Protein AF-A0A2V9IBG5-F1 (afdb_monomer_lite)

Structure (mmCIF, N/CA/C/O backbone):
data_AF-A0A2V9IBG5-F1
#
_entry.id   AF-A0A2V9IBG5-F1
#
loop_
_atom_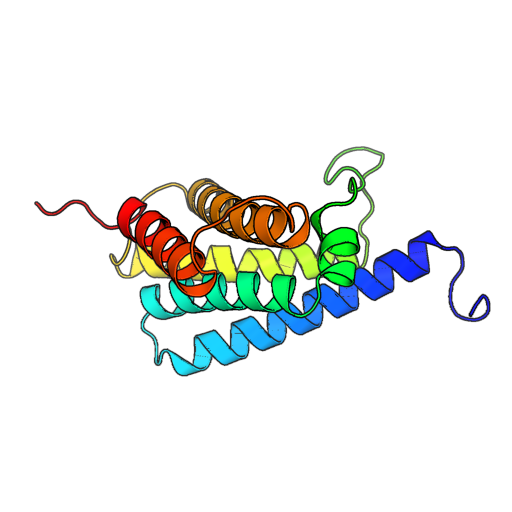site.group_PDB
_atom_site.id
_atom_site.type_symbol
_atom_site.label_atom_id
_atom_site.label_alt_id
_atom_site.label_comp_id
_atom_site.label_asym_id
_atom_site.label_entity_id
_atom_site.label_seq_id
_atom_site.pdbx_PDB_ins_code
_atom_site.Cartn_x
_atom_site.Cartn_y
_atom_site.Cartn_z
_atom_site.occupancy
_atom_site.B_iso_or_equiv
_atom_site.auth_seq_id
_atom_site.auth_comp_id
_atom_site.auth_asym_id
_atom_site.auth_atom_id
_atom_site.pdbx_PDB_model_num
ATOM 1 N N . ILE A 1 1 ? 26.205 4.826 -20.035 1.00 54.50 1 ILE A N 1
ATOM 2 C CA . ILE A 1 1 ? 25.355 3.986 -19.150 1.00 54.50 1 ILE A CA 1
ATOM 3 C C . ILE A 1 1 ? 26.225 3.057 -18.296 1.00 54.50 1 ILE A C 1
ATOM 5 O O . ILE A 1 1 ? 26.184 3.208 -17.087 1.00 54.50 1 ILE A O 1
ATOM 9 N N . TYR A 1 2 ? 27.115 2.234 -18.872 1.00 44.94 2 TYR A N 1
ATOM 10 C CA . TYR A 1 2 ? 28.101 1.434 -18.106 1.00 44.94 2 TYR A CA 1
ATOM 11 C C . TYR A 1 2 ? 29.143 2.239 -17.301 1.00 44.94 2 TYR A C 1
ATOM 13 O O . TYR A 1 2 ? 29.858 1.685 -16.480 1.00 44.94 2 TYR A O 1
ATOM 21 N N . THR A 1 3 ? 29.239 3.552 -17.517 1.00 55.44 3 THR A N 1
ATOM 22 C CA . THR A 1 3 ? 30.120 4.448 -16.749 1.00 55.44 3 THR A CA 1
ATOM 23 C C . THR A 1 3 ? 29.586 4.767 -15.346 1.00 55.44 3 THR A C 1
ATOM 25 O O . THR A 1 3 ? 30.35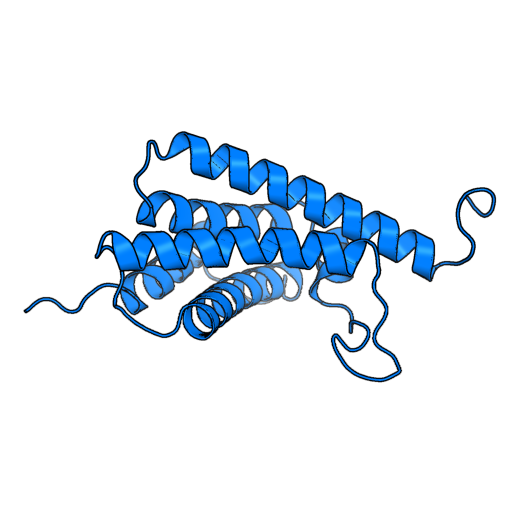6 5.209 -14.503 1.00 55.44 3 THR A O 1
ATOM 28 N N . TYR A 1 4 ? 28.285 4.555 -15.104 1.00 58.50 4 TYR A N 1
ATOM 29 C CA . TYR A 1 4 ? 27.606 4.841 -13.829 1.00 58.50 4 TYR A CA 1
ATOM 30 C C . TYR A 1 4 ? 27.091 3.584 -13.120 1.00 58.50 4 TYR A C 1
ATOM 32 O O . TYR A 1 4 ? 26.723 3.665 -11.954 1.00 58.50 4 TYR A O 1
ATOM 40 N N . PHE A 1 5 ? 27.064 2.442 -13.812 1.00 58.03 5 PHE A N 1
ATOM 41 C CA . PHE A 1 5 ? 26.508 1.196 -13.299 1.00 58.03 5 PHE A CA 1
ATOM 42 C C . PHE A 1 5 ? 27.421 0.024 -13.642 1.00 58.03 5 PHE A C 1
ATOM 44 O O . PHE A 1 5 ? 27.817 -0.152 -14.797 1.00 58.03 5 PHE A O 1
ATOM 51 N N . LYS A 1 6 ? 27.726 -0.779 -12.626 1.00 63.28 6 LYS A N 1
ATOM 52 C CA . LYS A 1 6 ? 28.572 -1.968 -12.676 1.00 63.28 6 LYS A CA 1
ATOM 53 C C . LYS A 1 6 ? 27.965 -3.069 -13.543 1.00 63.28 6 LYS A C 1
ATOM 55 O O . LYS A 1 6 ? 28.694 -3.751 -14.259 1.00 63.28 6 LYS A O 1
ATOM 60 N N . ASP A 1 7 ? 26.646 -3.240 -13.487 1.00 75.81 7 ASP A N 1
ATOM 61 C CA . ASP A 1 7 ? 25.902 -4.251 -14.234 1.00 75.81 7 ASP A CA 1
ATOM 62 C C . ASP A 1 7 ? 24.412 -3.877 -14.383 1.00 75.81 7 ASP A C 1
ATOM 64 O O . ASP A 1 7 ? 23.949 -2.819 -13.949 1.00 75.81 7 ASP A O 1
ATOM 68 N N . LYS A 1 8 ? 23.653 -4.750 -15.055 1.00 78.25 8 LYS A N 1
ATOM 69 C CA . LYS A 1 8 ? 22.207 -4.594 -15.263 1.00 78.25 8 LYS A CA 1
ATOM 70 C C . LYS A 1 8 ? 21.425 -4.624 -13.945 1.00 78.25 8 LYS A C 1
ATOM 72 O O . LYS A 1 8 ? 20.388 -3.971 -13.859 1.00 78.25 8 LYS A O 1
ATOM 77 N N . ASP A 1 9 ? 21.907 -5.351 -12.941 1.00 76.50 9 ASP A N 1
ATOM 78 C CA . ASP A 1 9 ? 21.227 -5.463 -11.652 1.00 76.50 9 ASP A CA 1
ATOM 79 C C . ASP A 1 9 ? 21.304 -4.137 -10.891 1.00 76.50 9 ASP A C 1
ATOM 81 O O . ASP A 1 9 ? 20.323 -3.731 -10.273 1.00 76.50 9 ASP A O 1
ATOM 85 N N . GLU A 1 10 ? 22.415 -3.405 -11.006 1.00 78.50 10 GLU A N 1
ATOM 86 C CA . GLU A 1 10 ? 22.548 -2.076 -10.405 1.00 78.50 10 GLU A CA 1
ATOM 87 C C . GLU A 1 10 ? 21.629 -1.028 -11.055 1.00 78.50 10 GLU A C 1
ATOM 89 O O . GLU A 1 10 ? 21.065 -0.181 -10.356 1.00 78.50 10 GLU A O 1
ATOM 94 N N . ILE A 1 11 ? 21.423 -1.113 -12.376 1.00 81.69 11 ILE A N 1
ATOM 95 C CA . ILE A 1 11 ? 20.444 -0.274 -13.090 1.00 81.69 11 ILE A CA 1
ATOM 96 C C . ILE A 1 11 ? 19.031 -0.561 -12.569 1.00 81.69 11 ILE A C 1
ATOM 98 O O . ILE A 1 11 ? 18.274 0.367 -12.283 1.00 81.69 11 ILE A O 1
ATOM 102 N N . LEU A 1 12 ? 18.675 -1.841 -12.421 1.00 81.50 12 LEU A N 1
ATOM 103 C CA . LEU A 1 12 ? 17.362 -2.244 -11.915 1.00 81.50 12 LEU A CA 1
ATOM 104 C C . LEU A 1 12 ? 17.162 -1.839 -10.450 1.00 81.50 12 LEU A C 1
ATOM 106 O O . LEU A 1 12 ? 16.067 -1.404 -10.099 1.00 81.50 12 LEU A O 1
ATOM 110 N N . ASP A 1 13 ? 18.194 -1.941 -9.608 1.00 81.44 13 ASP A N 1
ATOM 111 C CA . ASP A 1 13 ? 18.138 -1.508 -8.206 1.00 81.44 13 ASP A CA 1
ATOM 112 C C . ASP A 1 13 ? 17.875 -0.000 -8.097 1.00 81.44 13 ASP A C 1
ATOM 114 O O . ASP A 1 13 ? 16.989 0.419 -7.356 1.00 81.44 13 ASP A O 1
ATOM 118 N N . CYS A 1 14 ? 18.581 0.808 -8.896 1.00 84.38 14 CYS A N 1
ATOM 119 C CA . CYS A 1 14 ? 18.386 2.259 -8.952 1.00 84.38 14 CYS A CA 1
ATOM 120 C C . CYS A 1 14 ? 16.985 2.640 -9.462 1.00 84.38 14 CYS A C 1
ATOM 122 O O . CYS A 1 14 ? 16.313 3.476 -8.863 1.00 84.38 14 CYS A O 1
ATOM 124 N N . LEU A 1 15 ? 16.497 1.973 -10.513 1.00 85.62 15 LEU A N 1
ATOM 125 C CA . LEU A 1 15 ? 15.145 2.198 -11.033 1.00 85.62 15 LEU A CA 1
ATOM 126 C C . LEU A 1 15 ? 14.062 1.852 -9.996 1.00 85.62 15 LEU A C 1
ATOM 128 O O . LEU A 1 15 ? 13.068 2.568 -9.848 1.00 85.62 15 LEU A O 1
ATOM 132 N N . CYS A 1 16 ? 14.240 0.746 -9.269 1.00 85.88 16 CYS A N 1
ATOM 133 C CA . CYS A 1 16 ? 13.311 0.350 -8.214 1.00 85.88 16 CYS A CA 1
ATOM 134 C C . CYS A 1 16 ? 13.349 1.326 -7.030 1.00 85.88 16 CYS A C 1
ATOM 136 O O . CYS A 1 16 ? 12.301 1.648 -6.476 1.00 85.88 16 CYS A O 1
ATOM 138 N N . GLU A 1 17 ? 14.536 1.801 -6.647 1.00 86.50 17 GLU A N 1
ATOM 139 C CA . GLU A 1 17 ? 14.714 2.828 -5.617 1.00 86.50 17 GLU A CA 1
ATOM 140 C C . GLU A 1 17 ? 13.962 4.115 -5.977 1.00 86.50 17 GLU A C 1
ATOM 142 O O . GLU A 1 17 ? 13.158 4.593 -5.178 1.00 86.50 17 GLU A O 1
ATOM 147 N N . GLU A 1 18 ? 14.151 4.638 -7.191 1.00 86.88 18 GLU A N 1
ATOM 148 C CA . GLU A 1 18 ? 13.436 5.825 -7.675 1.00 86.88 18 GLU A CA 1
ATOM 149 C C . GLU A 1 18 ? 11.915 5.619 -7.636 1.00 86.88 18 GLU A C 1
ATOM 151 O O . GLU A 1 18 ? 11.164 6.481 -7.172 1.00 86.88 18 GLU A O 1
ATOM 156 N N . THR A 1 19 ? 11.461 4.435 -8.054 1.00 88.38 19 THR A N 1
ATOM 157 C CA . THR A 1 19 ? 10.045 4.051 -8.028 1.00 88.38 19 THR A CA 1
ATOM 158 C C . THR A 1 19 ? 9.482 4.081 -6.602 1.00 88.38 19 THR A C 1
ATOM 160 O O . THR A 1 19 ? 8.412 4.648 -6.373 1.00 88.38 19 THR A O 1
ATOM 163 N N . PHE A 1 20 ? 10.202 3.526 -5.623 1.00 87.56 20 PHE A N 1
ATOM 164 C CA . PHE A 1 20 ? 9.790 3.569 -4.219 1.00 87.56 20 PHE A CA 1
ATOM 165 C C . PHE A 1 20 ? 9.808 4.983 -3.639 1.00 87.56 20 PHE A C 1
ATOM 167 O O . PHE A 1 20 ? 8.868 5.358 -2.942 1.00 87.56 20 PHE A O 1
ATOM 174 N N . LEU A 1 21 ? 10.830 5.788 -3.935 1.00 89.19 21 LEU A N 1
ATOM 175 C CA . LEU A 1 21 ? 10.907 7.170 -3.455 1.00 89.19 21 LEU A CA 1
ATOM 176 C C . LEU A 1 21 ? 9.731 8.007 -3.962 1.00 89.19 21 LEU A C 1
ATOM 178 O O . LEU A 1 21 ? 9.112 8.729 -3.179 1.00 89.19 21 LEU A O 1
ATOM 182 N N . LYS A 1 22 ? 9.374 7.868 -5.242 1.00 90.38 22 LYS A N 1
ATOM 183 C CA . LYS A 1 22 ? 8.219 8.565 -5.812 1.00 90.38 22 LYS A CA 1
ATOM 184 C C . LYS A 1 22 ? 6.914 8.135 -5.137 1.00 90.38 22 LYS A C 1
ATOM 186 O O . LYS A 1 22 ? 6.154 8.982 -4.674 1.00 90.38 22 LYS A O 1
ATOM 191 N N . LEU A 1 23 ? 6.706 6.826 -4.981 1.00 90.69 23 LEU A N 1
ATOM 192 C CA . LEU A 1 23 ? 5.544 6.286 -4.275 1.00 90.69 23 LEU A CA 1
ATOM 193 C C . LEU A 1 23 ? 5.458 6.786 -2.820 1.00 90.69 23 LEU A C 1
ATOM 195 O O . LEU A 1 23 ? 4.369 7.108 -2.342 1.00 90.69 23 LEU A O 1
ATOM 199 N N . HIS A 1 24 ? 6.584 6.850 -2.108 1.00 88.12 24 HIS A N 1
ATOM 200 C CA . HIS A 1 24 ? 6.644 7.364 -0.739 1.00 88.12 24 HIS A CA 1
ATOM 201 C C . HIS A 1 24 ? 6.184 8.825 -0.669 1.00 88.12 24 HIS A C 1
ATOM 203 O O . HIS A 1 24 ? 5.309 9.157 0.133 1.00 88.12 24 HIS A O 1
ATOM 209 N N . VAL A 1 25 ? 6.715 9.682 -1.546 1.00 90.31 25 VAL A N 1
ATOM 210 C CA . VAL A 1 25 ? 6.344 11.104 -1.620 1.00 90.31 25 VAL A CA 1
ATOM 211 C C . VAL A 1 25 ? 4.852 11.273 -1.913 1.00 90.31 25 VAL A C 1
ATOM 213 O O . VAL A 1 25 ? 4.174 12.023 -1.206 1.00 90.31 25 VAL A O 1
ATOM 216 N N . ASP A 1 26 ? 4.315 10.531 -2.882 1.00 89.00 26 ASP A N 1
ATOM 217 C CA . ASP A 1 26 ? 2.898 10.616 -3.253 1.00 89.00 26 ASP A CA 1
ATOM 218 C C . ASP A 1 26 ? 1.982 10.176 -2.100 1.00 89.00 26 ASP A C 1
ATOM 220 O O . ASP A 1 26 ? 0.959 10.810 -1.814 1.00 89.00 26 ASP A O 1
ATOM 224 N N . LYS A 1 27 ? 2.360 9.110 -1.381 1.00 88.56 27 LYS A N 1
ATOM 225 C CA . LYS A 1 27 ? 1.629 8.643 -0.195 1.00 88.56 27 LYS A CA 1
ATOM 226 C C . LYS A 1 27 ? 1.674 9.655 0.948 1.00 88.56 27 LYS A C 1
ATOM 228 O O . LYS A 1 27 ? 0.644 9.877 1.586 1.00 88.56 27 LYS A O 1
ATOM 233 N N . LEU A 1 28 ? 2.826 10.273 1.210 1.00 84.50 28 LEU A N 1
ATOM 234 C CA . LEU A 1 28 ? 2.959 11.308 2.240 1.00 84.50 28 LEU A CA 1
ATOM 235 C C . LEU A 1 28 ? 2.100 12.533 1.916 1.00 84.50 28 LEU A C 1
ATOM 237 O O . LEU A 1 28 ? 1.343 12.998 2.771 1.00 84.50 28 LEU A O 1
ATOM 241 N N . ALA A 1 29 ? 2.158 13.022 0.675 1.00 86.38 29 ALA A N 1
ATOM 242 C CA . ALA A 1 29 ? 1.344 14.147 0.221 1.00 86.38 29 ALA A CA 1
ATOM 243 C C . ALA A 1 29 ? -0.158 13.861 0.390 1.00 86.38 29 ALA A C 1
ATOM 245 O O . ALA A 1 29 ? -0.904 14.691 0.915 1.00 86.38 29 ALA A O 1
ATOM 246 N N . ALA A 1 30 ? -0.591 12.656 0.016 1.00 84.69 30 ALA A N 1
ATOM 247 C CA . ALA A 1 30 ? -1.960 12.196 0.202 1.00 84.69 30 ALA A CA 1
ATOM 248 C C . ALA A 1 30 ? -2.370 12.113 1.684 1.00 84.69 30 ALA A C 1
ATOM 250 O O . ALA A 1 30 ? -3.461 12.555 2.049 1.00 84.69 30 ALA A O 1
ATOM 251 N N . ALA A 1 31 ? -1.503 11.588 2.553 1.00 85.19 31 ALA A N 1
ATOM 252 C CA . ALA A 1 31 ? -1.773 11.479 3.985 1.00 85.19 31 ALA A CA 1
ATOM 253 C C . ALA A 1 31 ? -1.915 12.857 4.657 1.00 85.19 31 ALA A C 1
ATOM 255 O O . ALA A 1 31 ? -2.826 13.054 5.465 1.00 85.19 31 ALA A O 1
ATOM 256 N N . HIS A 1 32 ? -1.079 13.835 4.288 1.00 82.62 32 HIS A N 1
ATOM 257 C CA . HIS A 1 32 ? -1.151 15.202 4.820 1.00 82.62 32 HIS A CA 1
ATOM 258 C C . HIS A 1 32 ? -2.497 15.890 4.546 1.00 82.62 32 HIS A C 1
ATOM 260 O O . HIS A 1 32 ? -2.976 16.665 5.376 1.00 82.62 32 HIS A O 1
ATOM 266 N N . GLN A 1 33 ? -3.153 15.577 3.426 1.00 84.44 33 GLN A N 1
ATOM 267 C CA . GLN A 1 33 ? -4.453 16.159 3.073 1.00 84.44 33 GLN A CA 1
ATOM 268 C C . GLN A 1 33 ? -5.601 15.672 3.972 1.00 84.44 33 GLN A C 1
ATOM 270 O O . GLN A 1 33 ? -6.635 16.334 4.053 1.00 84.44 33 GLN A O 1
ATOM 275 N N . MET A 1 34 ? -5.441 14.542 4.669 1.00 87.44 34 MET A N 1
ATOM 276 C CA . MET A 1 34 ? -6.518 13.905 5.441 1.00 87.44 34 MET A CA 1
ATOM 277 C C . MET A 1 34 ? -6.705 14.487 6.853 1.00 87.44 34 MET A C 1
ATOM 279 O O . MET A 1 34 ? -7.480 13.949 7.640 1.00 87.44 34 MET A O 1
ATOM 283 N N . LYS A 1 35 ? -6.016 15.593 7.186 1.00 79.75 35 LYS A N 1
ATOM 284 C CA . LYS A 1 35 ? -6.195 16.398 8.418 1.00 79.75 35 LYS A CA 1
ATOM 285 C C . LYS A 1 35 ? -6.236 15.590 9.727 1.00 79.75 35 LYS A C 1
ATOM 287 O O . LYS A 1 35 ? -6.874 15.996 10.692 1.00 79.75 35 LYS A O 1
ATOM 292 N N . GLY A 1 36 ? -5.548 14.453 9.768 1.00 78.81 36 GLY A N 1
ATOM 293 C CA . GLY A 1 36 ? -5.467 13.615 10.958 1.00 78.81 36 GLY A CA 1
ATOM 294 C C . GLY A 1 36 ? -6.540 12.531 11.090 1.00 78.81 36 GLY A C 1
ATOM 295 O O . GLY A 1 36 ? -6.489 11.824 12.086 1.00 78.81 36 GLY A O 1
ATOM 296 N N . ASP A 1 37 ? -7.440 12.310 10.128 1.00 91.12 37 ASP A N 1
ATOM 297 C CA . ASP A 1 37 ? -8.239 11.074 10.119 1.00 91.12 37 ASP A CA 1
ATOM 298 C C . ASP A 1 37 ? -7.361 9.901 9.650 1.00 91.12 37 ASP A C 1
ATOM 300 O O . ASP A 1 37 ? -7.050 9.776 8.461 1.00 91.12 37 ASP A O 1
ATOM 304 N N . ALA A 1 38 ? -6.935 9.048 10.589 1.00 92.69 38 ALA A N 1
ATOM 305 C CA . ALA A 1 38 ? -6.032 7.940 10.296 1.00 92.69 38 ALA A CA 1
ATOM 306 C C . ALA A 1 38 ? -6.633 6.926 9.308 1.00 92.69 38 ALA A C 1
ATOM 308 O O . ALA A 1 38 ? -5.915 6.409 8.451 1.00 92.69 38 ALA A O 1
ATOM 309 N N . LEU A 1 39 ? -7.947 6.676 9.368 1.00 94.69 39 LEU A N 1
ATOM 310 C CA . LEU A 1 39 ? -8.602 5.708 8.488 1.00 94.69 39 LEU A CA 1
ATOM 311 C C . LEU A 1 39 ? -8.721 6.244 7.061 1.00 94.69 39 LEU A C 1
ATOM 313 O O . LEU A 1 39 ? -8.505 5.499 6.103 1.00 94.69 39 LEU A O 1
ATOM 317 N N . GLN A 1 40 ? -9.036 7.532 6.908 1.00 94.88 40 GLN A N 1
ATOM 318 C CA . GLN A 1 40 ? -9.025 8.173 5.591 1.00 94.88 40 GLN A CA 1
ATOM 319 C C . GLN A 1 40 ? -7.605 8.251 5.027 1.00 94.88 40 GLN A C 1
ATOM 321 O O . GLN A 1 40 ? -7.419 7.971 3.846 1.00 94.88 40 GLN A O 1
ATOM 326 N N . ALA A 1 41 ? -6.596 8.538 5.858 1.00 95.00 41 ALA A N 1
ATOM 327 C CA . ALA A 1 41 ? -5.190 8.504 5.452 1.00 95.00 41 ALA A CA 1
ATOM 328 C C . ALA A 1 41 ? -4.753 7.109 4.984 1.00 95.00 41 ALA A C 1
ATOM 330 O O . ALA A 1 41 ? -4.146 6.990 3.921 1.00 95.00 41 ALA A O 1
ATOM 331 N N . LEU A 1 42 ? -5.123 6.049 5.710 1.00 95.75 42 LEU A N 1
ATOM 332 C CA . LEU A 1 42 ? -4.858 4.667 5.306 1.00 95.75 42 LEU A CA 1
ATOM 333 C C . LEU A 1 42 ? -5.545 4.330 3.977 1.00 95.75 42 LEU A C 1
ATOM 335 O O . LEU A 1 42 ? -4.894 3.848 3.050 1.00 95.75 42 LEU A O 1
ATOM 339 N N . LYS A 1 43 ? -6.844 4.634 3.850 1.00 96.12 43 LYS A N 1
ATOM 340 C CA . LYS A 1 43 ? -7.600 4.411 2.610 1.00 96.12 43 LYS A CA 1
ATOM 341 C C . LYS A 1 43 ? -6.982 5.168 1.433 1.00 96.12 43 LYS A C 1
ATOM 343 O O . LYS A 1 43 ? -6.843 4.596 0.354 1.00 96.12 43 LYS A O 1
ATOM 348 N N . LYS A 1 44 ? -6.594 6.428 1.636 1.00 95.75 44 LYS A N 1
ATOM 349 C CA . LYS A 1 44 ? -5.987 7.251 0.591 1.00 95.75 44 LYS A CA 1
ATOM 350 C C . LYS A 1 44 ? -4.603 6.737 0.206 1.00 95.75 44 LYS A C 1
ATOM 352 O O . LYS A 1 44 ? -4.327 6.635 -0.979 1.00 95.75 44 LYS A O 1
ATOM 357 N N . GLY A 1 45 ? -3.773 6.331 1.166 1.00 95.50 45 GLY A N 1
ATOM 358 C CA . GLY A 1 45 ? -2.470 5.721 0.885 1.00 95.50 45 GLY A CA 1
ATOM 359 C C . GLY A 1 45 ? -2.584 4.422 0.078 1.00 95.50 45 GLY A C 1
ATOM 360 O O . GLY A 1 45 ? -1.804 4.203 -0.847 1.00 95.50 45 GLY A O 1
ATOM 361 N N . MET A 1 46 ? -3.586 3.592 0.383 1.00 97.50 46 MET A N 1
ATOM 362 C CA . MET A 1 46 ? -3.915 2.395 -0.397 1.00 97.50 46 MET A CA 1
ATOM 363 C C . MET A 1 46 ? -4.375 2.732 -1.822 1.00 97.50 46 MET A C 1
ATOM 365 O O . MET A 1 46 ? -3.944 2.087 -2.774 1.00 97.50 46 MET A O 1
ATOM 369 N N . GLU A 1 47 ? -5.218 3.753 -1.988 1.00 97.50 47 GLU A N 1
ATOM 370 C CA . GLU A 1 47 ? -5.620 4.231 -3.314 1.00 97.50 47 GLU A CA 1
ATOM 371 C C . GLU A 1 47 ? -4.416 4.754 -4.111 1.00 97.50 47 GLU A C 1
ATOM 373 O O . GLU A 1 47 ? -4.225 4.348 -5.254 1.00 97.50 47 GLU A O 1
ATOM 378 N N . THR A 1 48 ? -3.577 5.600 -3.506 1.00 96.56 48 THR A N 1
ATOM 379 C CA . THR A 1 48 ? -2.366 6.152 -4.131 1.00 96.56 48 THR A CA 1
ATOM 380 C C . THR A 1 48 ? -1.430 5.047 -4.614 1.00 96.56 48 THR A C 1
ATOM 382 O O . THR A 1 48 ? -0.917 5.136 -5.723 1.00 96.56 48 THR A O 1
ATOM 385 N N . TYR A 1 49 ? -1.263 3.970 -3.838 1.00 96.88 49 TYR A N 1
ATOM 386 C CA . TYR A 1 49 ? -0.491 2.799 -4.265 1.00 96.88 49 TYR A CA 1
ATOM 387 C C . TYR A 1 49 ? -1.032 2.180 -5.562 1.00 96.88 49 TYR A C 1
ATOM 389 O O . TYR A 1 49 ? -0.263 1.909 -6.485 1.00 96.88 49 TYR A O 1
ATOM 397 N N . ILE A 1 50 ? -2.352 1.982 -5.648 1.00 98.06 50 ILE A N 1
ATOM 398 C CA . ILE A 1 50 ? -2.995 1.408 -6.837 1.00 98.06 50 ILE A CA 1
ATOM 399 C C . ILE A 1 50 ? -2.805 2.340 -8.040 1.00 98.06 50 ILE A C 1
ATOM 401 O O . ILE A 1 50 ? -2.383 1.891 -9.104 1.00 98.06 50 ILE A O 1
ATOM 405 N N . ARG A 1 51 ? -3.076 3.643 -7.873 1.00 96.62 51 ARG A N 1
ATOM 406 C CA . ARG A 1 51 ? -2.924 4.656 -8.935 1.00 96.62 51 ARG A CA 1
ATOM 407 C C . ARG A 1 51 ? -1.515 4.685 -9.488 1.00 96.62 51 ARG A C 1
ATOM 409 O O . ARG A 1 51 ? -1.339 4.561 -10.693 1.00 96.62 51 ARG A O 1
ATOM 416 N N . PHE A 1 52 ? -0.538 4.752 -8.593 1.00 95.19 52 PHE A N 1
ATOM 417 C CA . PHE A 1 52 ? 0.867 4.768 -8.949 1.00 95.19 52 PHE A CA 1
ATOM 418 C C . PHE A 1 52 ? 1.243 3.563 -9.821 1.00 95.19 52 PHE A C 1
ATOM 420 O O . PHE A 1 52 ? 1.885 3.722 -10.856 1.00 95.19 52 PHE A O 1
ATOM 427 N N . GLY A 1 53 ? 0.804 2.355 -9.446 1.00 95.62 53 GLY A N 1
ATOM 428 C CA . GLY A 1 53 ? 1.067 1.154 -10.240 1.00 95.62 53 GLY A CA 1
ATOM 429 C C . GLY A 1 53 ? 0.432 1.198 -11.632 1.00 95.62 53 GLY A C 1
ATOM 430 O O . GLY A 1 53 ? 1.063 0.795 -12.605 1.00 95.62 53 GLY A O 1
ATOM 431 N N . LEU A 1 54 ? -0.789 1.723 -11.745 1.00 96.44 54 LEU A N 1
ATOM 432 C CA . LEU A 1 54 ? -1.505 1.838 -13.021 1.00 96.44 54 LEU A CA 1
ATOM 433 C C . LEU A 1 54 ? -0.957 2.946 -13.930 1.00 96.44 54 LEU A C 1
ATOM 435 O O . LEU A 1 54 ? -1.037 2.820 -15.150 1.00 96.44 54 LEU A O 1
ATOM 439 N N . GLU A 1 55 ? -0.414 4.017 -13.356 1.00 95.94 55 GLU A N 1
ATOM 440 C CA . GLU A 1 55 ? 0.250 5.110 -14.081 1.00 95.94 55 GLU A CA 1
ATOM 441 C C . GLU A 1 55 ? 1.673 4.731 -14.518 1.00 95.94 55 GLU A C 1
ATOM 443 O O . GLU A 1 55 ? 2.177 5.243 -15.519 1.00 95.94 55 GLU A O 1
ATOM 448 N N . HIS A 1 56 ? 2.312 3.800 -13.802 1.00 93.31 56 HIS A N 1
ATOM 449 C CA . HIS A 1 56 ? 3.682 3.347 -14.048 1.00 93.31 56 HIS A CA 1
ATOM 450 C C . HIS A 1 56 ? 3.795 1.811 -14.146 1.00 93.31 56 HIS A C 1
ATOM 452 O O . HIS A 1 56 ? 4.561 1.202 -13.392 1.00 93.31 56 HIS A O 1
ATOM 458 N N . PRO A 1 57 ? 3.083 1.149 -15.082 1.00 94.44 57 PRO A N 1
ATOM 459 C CA . PRO A 1 57 ? 2.959 -0.310 -15.107 1.00 94.44 57 PRO A CA 1
ATOM 460 C C . PRO A 1 57 ? 4.294 -1.036 -15.317 1.00 94.44 57 PRO A C 1
ATOM 462 O O . PRO A 1 57 ? 4.545 -2.047 -14.665 1.00 94.44 57 PRO A O 1
ATOM 465 N N . GLU A 1 58 ? 5.186 -0.521 -16.169 1.00 91.50 58 GLU A N 1
ATOM 466 C CA . GLU A 1 58 ? 6.501 -1.139 -16.403 1.00 91.50 58 GLU A CA 1
ATOM 467 C C . GLU A 1 58 ? 7.397 -1.077 -15.162 1.00 91.50 58 GLU A C 1
ATOM 469 O O . GLU A 1 58 ? 7.979 -2.085 -14.753 1.00 91.50 58 GLU A O 1
ATOM 474 N N . HIS A 1 59 ? 7.443 0.085 -14.505 1.00 89.56 59 HIS A N 1
ATOM 475 C CA . HIS A 1 59 ? 8.173 0.257 -13.249 1.00 89.56 59 HIS A CA 1
ATOM 476 C C . HIS A 1 59 ? 7.580 -0.636 -12.158 1.00 89.56 59 HIS A C 1
ATOM 478 O O . HIS A 1 59 ? 8.319 -1.235 -11.375 1.00 89.56 59 HIS A O 1
ATOM 484 N N . TYR A 1 60 ? 6.252 -0.770 -12.128 1.00 91.62 60 TYR A N 1
ATOM 485 C CA . TYR A 1 60 ? 5.558 -1.632 -11.184 1.00 91.62 60 TYR A CA 1
ATOM 486 C C . TYR A 1 60 ? 5.914 -3.110 -11.384 1.00 91.62 60 TYR A C 1
ATOM 488 O O . TYR A 1 60 ? 6.250 -3.788 -10.412 1.00 91.62 60 TYR A O 1
ATOM 496 N N . ILE A 1 61 ? 5.908 -3.602 -12.630 1.00 91.44 61 ILE A N 1
ATOM 497 C CA . ILE A 1 61 ? 6.318 -4.973 -12.970 1.00 91.44 61 ILE A CA 1
ATOM 498 C C . ILE A 1 61 ? 7.733 -5.243 -12.452 1.00 91.44 61 ILE A C 1
ATOM 500 O O . ILE A 1 61 ? 7.950 -6.205 -11.712 1.00 91.44 61 ILE A O 1
ATOM 504 N N . VAL A 1 62 ? 8.680 -4.368 -12.793 1.00 89.00 62 VAL A N 1
ATOM 505 C CA . VAL A 1 62 ? 10.091 -4.520 -12.414 1.00 89.00 62 VAL A CA 1
ATOM 506 C C . VAL A 1 62 ? 10.287 -4.451 -10.895 1.00 89.00 62 VAL A C 1
ATOM 508 O O . VAL A 1 62 ? 11.047 -5.235 -10.320 1.00 89.00 62 VAL A O 1
ATOM 511 N N . THR A 1 63 ? 9.581 -3.540 -10.228 1.00 87.38 63 THR A N 1
ATOM 512 C CA . THR A 1 63 ? 9.764 -3.281 -8.795 1.00 87.38 63 THR A CA 1
ATOM 513 C C . THR A 1 63 ? 9.090 -4.337 -7.927 1.00 87.38 63 THR A C 1
ATOM 515 O O . THR A 1 63 ? 9.717 -4.830 -6.986 1.00 87.38 63 THR A O 1
ATOM 518 N N . PHE A 1 64 ? 7.850 -4.712 -8.249 1.00 87.31 64 PHE A N 1
ATOM 519 C CA . PHE A 1 64 ? 6.986 -5.485 -7.356 1.00 87.31 64 PHE A CA 1
ATOM 520 C C . PHE A 1 64 ? 6.667 -6.908 -7.827 1.00 87.31 64 PHE A C 1
ATOM 522 O O . PHE A 1 64 ? 6.289 -7.720 -6.989 1.00 87.31 64 PHE A O 1
ATOM 529 N N . MET A 1 65 ? 6.785 -7.226 -9.122 1.00 87.62 65 MET A N 1
ATOM 530 C CA . MET A 1 65 ? 6.328 -8.524 -9.655 1.00 87.62 65 MET A CA 1
ATOM 531 C C . MET A 1 65 ? 7.459 -9.448 -10.107 1.00 87.62 65 MET A C 1
ATOM 533 O O . MET A 1 65 ? 7.279 -10.665 -10.152 1.00 87.62 65 MET A O 1
ATOM 537 N N . LEU A 1 66 ? 8.640 -8.908 -10.413 1.00 83.88 66 LEU A N 1
ATOM 538 C CA . LEU A 1 66 ? 9.818 -9.739 -10.641 1.00 83.88 66 LEU A CA 1
ATOM 539 C C . LEU A 1 66 ? 10.284 -10.384 -9.334 1.00 83.88 66 LEU A C 1
ATOM 541 O O . LEU A 1 66 ? 10.277 -9.762 -8.270 1.00 83.88 66 LEU A O 1
ATOM 545 N N . ARG A 1 67 ? 10.731 -11.641 -9.430 1.00 75.50 67 ARG A N 1
ATOM 546 C CA . ARG A 1 67 ? 11.241 -12.400 -8.287 1.00 75.50 67 ARG A CA 1
ATOM 547 C C . ARG A 1 67 ? 12.385 -11.632 -7.622 1.00 75.50 67 ARG A C 1
ATOM 549 O O . ARG A 1 67 ? 13.445 -11.454 -8.216 1.00 75.50 67 ARG A O 1
ATOM 556 N N . ALA A 1 68 ? 12.161 -11.201 -6.386 1.00 70.38 68 ALA A N 1
ATOM 557 C CA . ALA A 1 68 ? 13.179 -10.537 -5.590 1.00 70.38 68 ALA A CA 1
ATOM 558 C C . ALA A 1 68 ? 14.236 -11.535 -5.091 1.00 70.38 68 ALA A C 1
ATOM 560 O O . ALA A 1 68 ? 13.975 -12.737 -4.955 1.00 70.38 68 ALA A O 1
ATOM 561 N N . ALA A 1 69 ? 15.425 -11.016 -4.780 1.00 69.75 69 ALA A N 1
ATOM 562 C CA . ALA A 1 69 ? 16.379 -11.736 -3.949 1.00 69.75 69 ALA A CA 1
ATOM 563 C C . ALA A 1 69 ? 15.753 -12.033 -2.569 1.00 69.75 69 ALA A C 1
ATOM 565 O O . ALA A 1 69 ? 14.844 -11.312 -2.143 1.00 69.75 69 ALA A O 1
ATOM 566 N N . PRO A 1 70 ? 16.208 -13.080 -1.861 1.00 67.75 70 PRO A N 1
ATOM 567 C CA . PRO A 1 70 ? 15.699 -13.393 -0.531 1.00 67.75 70 PRO A CA 1
ATOM 568 C C . PRO A 1 70 ? 15.822 -12.188 0.411 1.00 67.75 70 PRO A C 1
ATOM 570 O O . PRO A 1 70 ? 16.865 -11.542 0.448 1.00 67.75 70 PRO A O 1
ATOM 573 N N . TYR A 1 71 ? 14.781 -11.912 1.199 1.00 65.88 71 TYR A N 1
ATOM 574 C CA . TYR A 1 71 ? 14.824 -10.875 2.243 1.00 65.88 71 TYR A CA 1
ATOM 575 C C . TYR A 1 71 ? 15.696 -11.290 3.442 1.00 65.88 71 TYR A C 1
ATOM 577 O O . TYR A 1 71 ? 16.221 -10.444 4.160 1.00 65.88 71 TYR A O 1
ATOM 585 N N . HIS A 1 72 ? 15.875 -12.600 3.643 1.00 65.25 72 HIS A N 1
ATOM 586 C CA . HIS A 1 72 ? 16.675 -13.188 4.717 1.00 65.25 72 HIS A CA 1
ATOM 587 C C . HIS A 1 72 ? 17.580 -14.310 4.196 1.00 65.25 72 HIS A C 1
ATOM 589 O O . HIS A 1 72 ? 17.308 -14.924 3.162 1.00 65.25 72 HIS A O 1
ATOM 595 N N . GLY A 1 73 ? 18.638 -14.604 4.953 1.00 67.75 73 GLY A N 1
ATOM 596 C CA . GLY A 1 73 ? 19.579 -15.687 4.671 1.00 67.75 73 GLY A CA 1
ATOM 597 C C . GLY A 1 73 ? 20.874 -15.226 3.990 1.00 67.75 73 GLY A C 1
ATOM 598 O O . GLY A 1 73 ? 21.057 -14.038 3.737 1.00 67.75 73 GLY A O 1
ATOM 599 N N . PRO A 1 74 ? 21.786 -16.160 3.671 1.00 62.28 74 PRO A N 1
ATOM 600 C CA . PRO A 1 74 ? 23.142 -15.856 3.190 1.00 62.28 74 PRO A CA 1
ATOM 601 C C . PRO A 1 74 ? 23.185 -15.162 1.819 1.00 62.28 74 PRO A C 1
ATOM 603 O O . PRO A 1 74 ? 24.229 -14.670 1.401 1.00 62.28 74 PRO A O 1
ATOM 606 N N . HIS A 1 75 ? 22.053 -15.124 1.114 1.00 65.19 75 HIS A N 1
ATOM 607 C CA . HIS A 1 75 ? 21.899 -14.459 -0.179 1.00 65.19 75 HIS A CA 1
ATOM 608 C C . HIS A 1 75 ? 21.057 -13.179 -0.101 1.00 65.19 75 HIS A C 1
ATOM 610 O O . HIS A 1 75 ? 20.812 -12.562 -1.139 1.00 65.19 75 HIS A O 1
ATOM 616 N N . ALA A 1 76 ? 20.616 -12.781 1.098 1.00 66.38 76 ALA A N 1
ATOM 617 C CA . ALA A 1 76 ? 19.991 -11.486 1.295 1.00 66.38 76 ALA A CA 1
ATOM 618 C C . ALA A 1 76 ? 21.023 -10.385 1.063 1.00 66.38 76 ALA A C 1
ATOM 620 O O . ALA A 1 76 ? 22.144 -10.436 1.569 1.00 66.38 76 ALA A O 1
ATOM 621 N N . ARG A 1 77 ? 20.643 -9.395 0.259 1.00 68.00 77 ARG A N 1
ATOM 622 C CA . ARG A 1 77 ? 21.460 -8.215 -0.006 1.00 68.00 77 ARG A CA 1
ATOM 623 C C . ARG A 1 77 ? 20.704 -6.992 0.477 1.00 68.00 77 ARG A C 1
ATOM 625 O O . ARG A 1 77 ? 19.576 -6.756 0.044 1.00 68.00 77 ARG A O 1
ATOM 632 N N . GLU A 1 78 ? 21.348 -6.195 1.321 1.00 70.88 78 GLU A N 1
ATOM 633 C CA . GLU A 1 78 ? 20.897 -4.835 1.610 1.00 70.88 78 GLU A CA 1
ATOM 634 C C . GLU A 1 78 ? 21.138 -3.970 0.370 1.00 70.88 78 GLU A C 1
ATOM 636 O O . GLU A 1 78 ? 22.225 -3.452 0.130 1.00 70.88 78 GLU A O 1
ATOM 641 N N . THR A 1 79 ? 20.112 -3.892 -0.469 1.00 78.12 79 THR A N 1
ATOM 642 C CA . THR A 1 79 ? 20.087 -3.086 -1.693 1.00 78.12 79 THR A CA 1
ATOM 643 C C . THR A 1 79 ? 19.372 -1.763 -1.440 1.00 78.12 79 THR A C 1
ATOM 645 O O . THR A 1 79 ? 18.634 -1.621 -0.455 1.0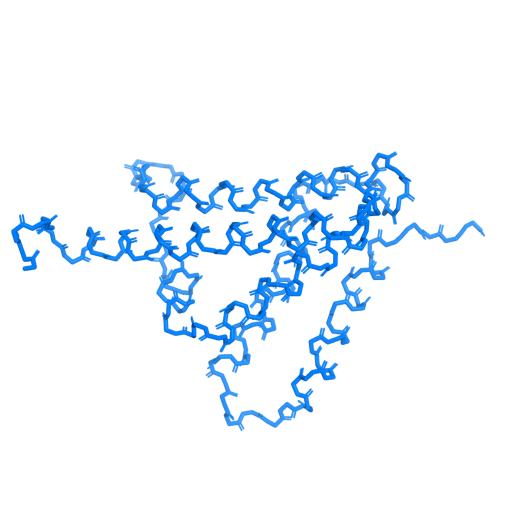0 78.12 79 THR A O 1
ATOM 648 N N . ARG A 1 80 ? 19.547 -0.782 -2.333 1.00 77.94 80 ARG A N 1
ATOM 649 C CA . ARG A 1 80 ? 18.850 0.506 -2.199 1.00 77.94 80 ARG A CA 1
ATOM 650 C C . ARG A 1 80 ? 17.339 0.327 -2.339 1.00 77.94 80 ARG A C 1
ATOM 652 O O . ARG A 1 80 ? 16.573 0.895 -1.552 1.00 77.94 80 ARG A O 1
ATOM 659 N N . LYS A 1 81 ? 16.913 -0.564 -3.242 1.00 80.38 81 LYS A N 1
ATOM 660 C CA . LYS A 1 81 ? 15.530 -1.038 -3.359 1.00 80.38 81 LYS A CA 1
ATOM 661 C C . LYS A 1 81 ? 14.995 -1.611 -2.050 1.00 80.38 81 LYS A C 1
ATOM 663 O O . LYS A 1 81 ? 13.896 -1.250 -1.644 1.00 80.38 81 LYS A O 1
ATOM 668 N N . ALA A 1 82 ? 15.732 -2.512 -1.394 1.00 79.00 82 ALA A N 1
ATOM 669 C CA . ALA A 1 82 ? 15.252 -3.159 -0.169 1.00 79.00 82 ALA A CA 1
ATOM 670 C C . ALA A 1 82 ? 14.999 -2.133 0.947 1.00 79.00 82 ALA A C 1
ATOM 672 O O . ALA A 1 82 ? 13.961 -2.177 1.607 1.00 79.00 82 ALA A O 1
ATOM 673 N N . LYS A 1 83 ? 15.905 -1.161 1.108 1.00 82.25 83 LYS A N 1
ATOM 674 C CA . LYS A 1 83 ? 15.772 -0.094 2.108 1.00 82.25 83 LYS A CA 1
ATOM 675 C C . LYS A 1 83 ? 14.568 0.814 1.838 1.00 82.25 83 LYS A C 1
ATOM 677 O O . LYS A 1 83 ? 13.773 1.067 2.740 1.00 82.25 83 LYS A O 1
ATOM 682 N N . THR A 1 84 ? 14.421 1.296 0.606 1.00 83.12 84 THR A N 1
ATOM 683 C CA . THR A 1 84 ? 13.318 2.200 0.228 1.00 83.12 84 THR A CA 1
ATOM 684 C C . THR A 1 84 ? 11.965 1.490 0.185 1.00 83.12 84 THR A C 1
ATOM 686 O O . THR A 1 84 ? 10.957 2.058 0.608 1.00 83.12 84 THR A O 1
ATOM 689 N N . GLY A 1 85 ? 11.941 0.220 -0.223 1.00 85.19 85 GLY A N 1
ATOM 690 C CA . GLY A 1 85 ? 10.765 -0.641 -0.135 1.00 85.19 85 GLY A CA 1
ATOM 691 C C . GLY A 1 85 ? 10.313 -0.871 1.306 1.00 85.19 85 GLY A C 1
ATOM 692 O O . GLY A 1 85 ? 9.123 -0.742 1.597 1.00 85.19 85 GLY A O 1
ATOM 693 N N . GLN A 1 86 ? 11.257 -1.118 2.222 1.00 86.38 86 GLN A N 1
ATOM 694 C CA . GLN A 1 86 ? 10.961 -1.236 3.651 1.00 86.38 86 GLN A CA 1
ATOM 695 C C . GLN A 1 86 ? 10.357 0.057 4.203 1.00 86.38 86 GLN A C 1
ATOM 697 O O . GLN A 1 86 ? 9.311 0.012 4.844 1.00 86.38 86 GLN A O 1
ATOM 702 N N . GLN A 1 87 ? 10.951 1.209 3.886 1.00 86.88 87 GLN A N 1
ATOM 703 C CA . GLN A 1 87 ? 10.430 2.512 4.304 1.00 86.88 87 GLN A CA 1
ATOM 704 C C . GLN A 1 87 ? 9.000 2.751 3.791 1.00 86.88 87 GLN A C 1
ATOM 706 O O . GLN A 1 87 ? 8.125 3.156 4.553 1.00 86.88 87 GLN A O 1
ATOM 711 N N . CYS A 1 88 ? 8.724 2.431 2.523 1.00 87.69 88 CYS A N 1
ATOM 712 C CA . CYS A 1 88 ? 7.371 2.518 1.971 1.00 87.69 88 CYS A CA 1
ATOM 713 C C . CYS A 1 88 ? 6.371 1.627 2.716 1.00 87.69 88 CYS A C 1
ATOM 715 O O . CYS A 1 88 ? 5.207 2.007 2.884 1.00 87.69 88 CYS A O 1
ATOM 717 N N . PHE A 1 89 ? 6.785 0.430 3.124 1.00 91.94 89 PHE A N 1
ATOM 718 C CA . PHE A 1 89 ? 5.924 -0.468 3.883 1.00 91.94 89 PHE A CA 1
ATOM 719 C C . PHE A 1 89 ? 5.710 0.034 5.319 1.00 91.94 89 PHE A C 1
ATOM 721 O O . PHE A 1 89 ? 4.591 -0.023 5.831 1.00 91.94 89 PHE A O 1
ATOM 728 N N . ASP A 1 90 ? 6.727 0.638 5.935 1.00 93.12 90 ASP A N 1
ATOM 729 C CA . ASP A 1 90 ? 6.656 1.220 7.281 1.00 93.12 90 ASP A CA 1
ATOM 730 C C . ASP A 1 90 ? 5.601 2.316 7.395 1.00 93.12 90 ASP A C 1
ATOM 732 O O . ASP A 1 90 ? 4.879 2.360 8.392 1.00 93.12 90 ASP A O 1
ATOM 736 N N . ASP A 1 91 ? 5.420 3.134 6.356 1.00 91.19 91 ASP A N 1
ATOM 737 C CA . ASP A 1 91 ? 4.329 4.114 6.315 1.00 91.19 91 ASP A CA 1
ATOM 738 C C . ASP A 1 91 ? 2.955 3.452 6.510 1.00 91.19 91 ASP A C 1
ATOM 740 O O . ASP A 1 91 ? 2.098 3.973 7.226 1.00 91.19 91 ASP A O 1
ATOM 744 N N . MET A 1 92 ? 2.733 2.293 5.873 1.00 94.56 92 MET A N 1
ATOM 745 C CA . MET A 1 92 ? 1.479 1.549 6.002 1.00 94.56 92 MET A CA 1
ATOM 746 C C . MET A 1 92 ? 1.341 0.982 7.413 1.00 94.56 92 MET A C 1
ATOM 748 O O . MET A 1 92 ? 0.295 1.172 8.034 1.00 94.56 92 MET A O 1
ATOM 752 N N . ARG A 1 93 ? 2.405 0.369 7.949 1.00 97.00 93 ARG A N 1
ATOM 753 C CA . ARG A 1 93 ? 2.423 -0.165 9.322 1.00 97.00 93 ARG A CA 1
ATOM 754 C C . ARG A 1 93 ? 2.094 0.913 10.352 1.00 97.00 93 ARG A C 1
ATOM 756 O O . ARG A 1 93 ? 1.313 0.682 11.274 1.00 97.00 93 ARG A O 1
ATOM 763 N N . ASN A 1 94 ? 2.648 2.109 10.172 1.00 95.62 94 ASN A N 1
ATOM 764 C CA . ASN A 1 94 ? 2.406 3.250 11.048 1.00 95.62 94 ASN A CA 1
ATOM 765 C C . ASN A 1 94 ? 0.954 3.734 10.979 1.00 95.62 94 ASN A C 1
ATOM 767 O O . ASN A 1 94 ? 0.350 3.984 12.022 1.00 95.62 94 ASN A O 1
ATOM 771 N N . LEU A 1 95 ? 0.363 3.811 9.783 1.00 95.31 95 LEU A N 1
ATOM 772 C CA . LEU A 1 95 ? -1.049 4.172 9.624 1.00 95.31 95 LEU A CA 1
ATOM 773 C C . LEU A 1 95 ? -1.993 3.117 10.211 1.00 95.31 95 LEU A C 1
ATOM 775 O O . LEU A 1 95 ? -2.965 3.484 10.870 1.00 95.31 95 LEU A O 1
ATOM 779 N N . VAL A 1 96 ? -1.703 1.827 10.022 1.00 97.62 96 VAL A N 1
ATOM 780 C CA . VAL A 1 96 ? -2.471 0.723 10.619 1.00 97.62 96 VAL A CA 1
ATOM 781 C C . VAL A 1 96 ? -2.420 0.801 12.143 1.00 97.62 96 VAL A C 1
ATOM 783 O O . VAL A 1 96 ? -3.473 0.834 12.782 1.00 97.62 96 VAL A O 1
ATOM 786 N N . ARG A 1 97 ? -1.222 0.921 12.732 1.00 97.69 97 ARG A N 1
ATOM 787 C CA . ARG A 1 97 ? -1.049 1.073 14.185 1.00 97.69 97 ARG A CA 1
ATOM 788 C C . ARG A 1 97 ? -1.849 2.256 14.723 1.00 97.69 97 ARG A C 1
ATOM 790 O O . ARG A 1 97 ? -2.626 2.098 15.659 1.00 97.69 97 ARG A O 1
ATOM 797 N N . ARG A 1 98 ? -1.733 3.412 14.071 1.00 96.06 98 ARG A N 1
ATOM 798 C CA . ARG A 1 98 ? -2.465 4.620 14.454 1.00 96.06 98 ARG A CA 1
ATOM 799 C C . ARG A 1 98 ? -3.984 4.431 14.371 1.00 96.06 98 ARG A C 1
ATOM 801 O O . ARG A 1 98 ? -4.705 4.853 15.268 1.00 96.06 98 ARG A O 1
ATOM 808 N N . CYS A 1 99 ? -4.488 3.756 13.336 1.00 96.62 99 CYS A N 1
ATOM 809 C CA . CYS A 1 99 ? -5.912 3.428 13.238 1.00 96.62 99 CYS A CA 1
ATOM 810 C C . CYS A 1 99 ? -6.384 2.530 14.393 1.00 96.62 99 CYS A C 1
ATOM 812 O O . CYS A 1 99 ? -7.509 2.700 14.864 1.00 96.62 99 CYS A O 1
ATOM 814 N N . MET A 1 100 ? -5.559 1.575 14.837 1.00 97.06 100 MET A N 1
ATOM 815 C CA . MET A 1 100 ? -5.874 0.710 15.983 1.00 97.06 100 MET A CA 1
ATOM 816 C C . MET A 1 100 ? -5.879 1.497 17.299 1.00 97.06 100 MET A C 1
ATOM 818 O O . MET A 1 100 ? -6.775 1.313 18.122 1.00 97.06 100 MET A O 1
ATOM 822 N N . GLU A 1 101 ? -4.903 2.387 17.492 1.00 95.75 101 GLU A N 1
ATOM 823 C CA . GLU A 1 101 ? -4.790 3.259 18.670 1.00 95.75 101 GLU A CA 1
ATOM 824 C C . GLU A 1 101 ? -5.975 4.230 18.780 1.00 95.75 101 GLU A C 1
ATOM 826 O O . GLU A 1 101 ? -6.535 4.404 19.860 1.00 95.75 101 GLU A O 1
ATOM 831 N N . GLU A 1 102 ? -6.420 4.794 17.654 1.00 95.00 102 GLU A N 1
ATOM 832 C CA . GLU A 1 102 ? -7.591 5.678 17.570 1.00 95.00 102 GLU A CA 1
ATOM 833 C C . GLU A 1 102 ? -8.938 4.919 17.572 1.00 95.00 102 GLU A C 1
ATOM 835 O O . GLU A 1 102 ? -10.000 5.536 17.458 1.00 95.00 102 GLU A O 1
ATOM 840 N N . GLY A 1 103 ? -8.924 3.582 17.656 1.00 95.31 103 GLY A N 1
ATOM 841 C CA . GLY A 1 103 ? -10.131 2.745 17.645 1.00 95.31 103 GLY A CA 1
ATOM 842 C C . GLY A 1 103 ? -10.911 2.771 16.323 1.00 95.31 103 GLY A C 1
ATOM 843 O O . GLY A 1 103 ? -12.097 2.443 16.295 1.00 95.31 103 GLY A O 1
ATOM 844 N N . LYS A 1 104 ? -10.270 3.179 15.221 1.00 95.56 104 LYS A N 1
ATOM 845 C CA . LYS A 1 104 ? -10.869 3.257 13.878 1.00 95.56 104 LYS A CA 1
ATOM 846 C C . LYS A 1 104 ? -10.918 1.903 13.171 1.00 95.56 104 LYS A C 1
ATOM 848 O O . LYS A 1 104 ? -11.773 1.706 12.306 1.00 95.56 104 LYS A O 1
ATOM 853 N N . ILE A 1 105 ? -10.008 0.998 13.527 1.00 96.50 105 ILE A N 1
ATOM 854 C CA . ILE A 1 105 ? -9.972 -0.403 13.088 1.00 96.50 105 ILE A CA 1
ATOM 855 C C . ILE A 1 105 ? -9.847 -1.326 14.306 1.00 96.50 105 ILE A C 1
ATOM 857 O O . ILE A 1 105 ? -9.498 -0.877 15.400 1.00 96.50 105 ILE A O 1
ATOM 861 N N . MET A 1 106 ? -10.171 -2.605 14.132 1.00 95.75 106 MET A N 1
ATOM 862 C CA . MET A 1 106 ? -10.065 -3.614 15.184 1.00 95.75 106 MET A CA 1
ATOM 863 C C . MET A 1 106 ? -8.623 -3.764 15.681 1.00 95.75 106 MET A C 1
ATOM 865 O O . MET A 1 106 ? -7.676 -3.676 14.901 1.00 95.75 106 MET A O 1
ATOM 869 N N . LYS A 1 107 ? -8.452 -4.027 16.981 1.00 95.12 107 LYS A N 1
ATOM 870 C CA . L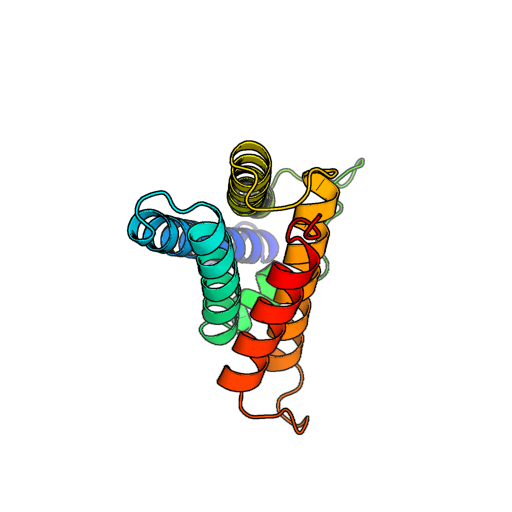YS A 1 107 ? -7.144 -4.415 17.520 1.00 95.12 107 LYS A CA 1
ATOM 871 C C . LYS A 1 107 ? -6.810 -5.824 17.034 1.00 95.12 107 LYS A C 1
ATOM 873 O O . LYS A 1 107 ? -7.556 -6.758 17.315 1.00 95.12 107 LYS A O 1
ATOM 878 N N . ALA A 1 108 ? -5.698 -5.944 16.325 1.00 95.25 108 ALA A N 1
ATOM 879 C CA . ALA A 1 108 ? -5.154 -7.182 15.784 1.00 95.25 108 ALA A CA 1
ATOM 880 C C . ALA A 1 108 ? -3.624 -7.047 15.689 1.00 95.25 108 ALA A C 1
ATOM 882 O O . ALA A 1 108 ? -3.061 -6.043 16.135 1.00 95.25 108 ALA A O 1
ATOM 883 N N . ASP A 1 109 ? -2.950 -8.037 15.110 1.00 97.69 109 ASP A N 1
ATOM 884 C CA . ASP A 1 109 ? -1.531 -7.910 14.799 1.00 97.69 109 ASP A CA 1
ATOM 885 C C . ASP A 1 109 ? -1.313 -6.870 13.679 1.00 97.69 109 ASP A C 1
ATOM 887 O O . ASP A 1 109 ? -1.966 -6.902 12.629 1.00 97.69 109 ASP A O 1
ATOM 891 N N . VAL A 1 110 ? -0.428 -5.896 13.925 1.00 97.88 110 VAL A N 1
ATOM 892 C CA . VAL A 1 110 ? -0.165 -4.780 12.996 1.00 97.88 110 VAL A CA 1
ATOM 893 C C . VAL A 1 110 ? 0.503 -5.276 11.719 1.00 97.88 110 VAL A C 1
ATOM 895 O O . VAL A 1 110 ? 0.200 -4.762 10.640 1.00 97.88 110 VAL A O 1
ATOM 898 N N . GLU A 1 111 ? 1.412 -6.241 11.832 1.00 97.44 111 GLU A N 1
ATOM 899 C CA . GLU A 1 111 ? 2.166 -6.773 10.702 1.00 97.44 111 GLU A CA 1
ATOM 900 C C . GLU A 1 111 ? 1.235 -7.591 9.803 1.00 97.44 111 GLU A C 1
ATOM 902 O O . GLU A 1 111 ? 1.122 -7.290 8.615 1.00 97.44 111 GLU A O 1
ATOM 907 N N . GLU A 1 112 ? 0.475 -8.523 10.382 1.00 97.81 112 GLU A N 1
ATOM 908 C CA . GLU A 1 112 ? -0.529 -9.331 9.684 1.00 97.81 112 GLU A CA 1
ATOM 909 C C . GLU A 1 112 ? -1.555 -8.446 8.966 1.00 97.81 112 GLU A C 1
ATOM 911 O O . GLU A 1 112 ? -1.798 -8.602 7.767 1.00 97.81 112 GLU A O 1
ATOM 916 N N . THR A 1 113 ? -2.111 -7.455 9.669 1.00 98.12 113 THR A N 1
ATOM 917 C CA . THR A 1 113 ? -3.106 -6.539 9.094 1.00 98.12 113 THR A CA 1
ATOM 918 C C . THR A 1 113 ? -2.514 -5.730 7.938 1.00 98.12 113 THR A C 1
ATOM 920 O O . THR A 1 113 ? -3.152 -5.579 6.895 1.00 98.12 113 THR A O 1
ATOM 923 N N . SER A 1 114 ? -1.287 -5.222 8.090 1.00 98.06 114 SER A N 1
ATOM 924 C CA . SER A 1 114 ? -0.614 -4.443 7.041 1.00 98.06 114 SER A CA 1
ATOM 925 C C . SER A 1 114 ? -0.320 -5.298 5.809 1.00 98.06 114 SER A C 1
ATOM 927 O O . SER A 1 114 ? -0.585 -4.869 4.687 1.00 98.06 114 SER A O 1
ATOM 929 N N . GLN A 1 115 ? 0.171 -6.524 6.004 1.00 97.62 115 GLN A N 1
ATOM 930 C CA . GLN A 1 115 ? 0.447 -7.461 4.916 1.00 97.62 115 GLN A CA 1
ATOM 931 C C . GLN A 1 115 ? -0.834 -7.877 4.186 1.00 97.62 115 GLN A C 1
ATOM 933 O O . GLN A 1 115 ? -0.846 -7.896 2.957 1.00 97.62 115 GLN A O 1
ATOM 938 N N . ALA A 1 116 ? -1.928 -8.143 4.905 1.00 98.31 116 ALA A N 1
ATOM 939 C CA . ALA A 1 116 ? -3.211 -8.502 4.304 1.00 98.31 116 ALA A CA 1
ATOM 940 C C . ALA A 1 116 ? -3.806 -7.354 3.468 1.00 98.31 116 ALA A C 1
ATOM 942 O O . ALA A 1 116 ? -4.246 -7.565 2.333 1.00 98.31 116 ALA A O 1
ATOM 943 N N . LEU A 1 117 ? -3.778 -6.123 3.995 1.00 98.44 117 LEU A N 1
ATOM 944 C CA . LEU A 1 117 ? -4.208 -4.933 3.256 1.00 98.44 117 LEU A CA 1
ATOM 945 C C . LEU A 1 117 ? -3.346 -4.713 2.009 1.00 98.44 117 LEU A C 1
ATOM 947 O O . LEU A 1 117 ? -3.885 -4.480 0.923 1.00 98.44 117 LEU A O 1
ATOM 951 N N . TRP A 1 118 ? -2.022 -4.832 2.147 1.00 98.19 118 TRP A N 1
ATOM 952 C CA . TRP A 1 118 ? -1.097 -4.718 1.026 1.00 98.19 118 TRP A CA 1
ATOM 953 C C . TRP A 1 118 ? -1.342 -5.794 -0.033 1.00 98.19 118 TRP A C 1
ATOM 955 O O . TRP A 1 118 ? -1.441 -5.460 -1.209 1.00 98.19 118 TRP A O 1
ATOM 965 N N . ALA A 1 119 ? -1.525 -7.056 0.359 1.00 98.38 119 ALA A N 1
ATOM 966 C CA . ALA A 1 119 ? -1.821 -8.149 -0.562 1.00 98.38 119 ALA A CA 1
ATOM 967 C C . ALA A 1 119 ? -3.092 -7.876 -1.384 1.00 98.38 119 ALA A C 1
ATOM 969 O O . ALA A 1 119 ? -3.100 -8.086 -2.597 1.00 98.38 119 ALA A O 1
ATOM 970 N N . GLY A 1 120 ? -4.142 -7.340 -0.754 1.00 98.44 120 GLY A N 1
ATOM 971 C CA . GLY A 1 120 ? -5.382 -6.975 -1.440 1.00 98.44 120 GLY A CA 1
ATOM 972 C C . GLY A 1 120 ? -5.189 -5.895 -2.509 1.00 98.44 120 GLY A C 1
ATOM 973 O O . GLY A 1 120 ? -5.627 -6.059 -3.652 1.00 98.44 120 GLY A O 1
ATOM 974 N N . ILE A 1 121 ? -4.505 -4.798 -2.167 1.00 98.50 121 ILE A N 1
ATOM 975 C CA . ILE A 1 121 ? -4.258 -3.707 -3.125 1.00 98.50 121 ILE A CA 1
ATOM 976 C C . ILE A 1 121 ? -3.203 -4.073 -4.176 1.00 98.50 121 ILE A C 1
ATOM 978 O O . ILE A 1 121 ? -3.307 -3.651 -5.327 1.00 98.50 121 ILE A O 1
ATOM 982 N N . HIS A 1 122 ? -2.212 -4.886 -3.812 1.00 98.12 122 HIS A N 1
ATOM 983 C CA . HIS A 1 122 ? -1.216 -5.425 -4.730 1.00 98.12 122 HIS A CA 1
ATOM 984 C C . HIS A 1 122 ? -1.886 -6.330 -5.765 1.00 98.12 122 HIS A C 1
ATOM 986 O O . HIS A 1 122 ? -1.684 -6.139 -6.960 1.00 98.12 122 HIS A O 1
ATOM 992 N N . GLY A 1 123 ? -2.770 -7.233 -5.327 1.00 98.12 123 GLY A N 1
ATOM 993 C CA . GLY A 1 123 ? -3.512 -8.134 -6.205 1.00 98.12 123 GLY A CA 1
ATOM 994 C C . GLY A 1 123 ? -4.346 -7.398 -7.253 1.00 98.12 123 GLY A C 1
ATOM 995 O O . GLY A 1 123 ? -4.200 -7.669 -8.442 1.00 98.12 123 GLY A O 1
ATOM 996 N N . VAL A 1 124 ? -5.180 -6.427 -6.854 1.00 98.50 124 VAL A N 1
ATOM 997 C CA . VAL A 1 124 ? -5.995 -5.675 -7.833 1.00 98.50 124 VAL A CA 1
ATOM 998 C C . VAL A 1 124 ? -5.128 -4.873 -8.809 1.00 98.50 124 VAL A C 1
ATOM 1000 O O . VAL A 1 124 ? -5.436 -4.828 -9.998 1.00 98.50 124 VAL A O 1
ATOM 1003 N N . THR A 1 125 ? -4.021 -4.293 -8.336 1.00 98.44 125 THR A N 1
ATOM 1004 C CA . THR A 1 125 ? -3.089 -3.529 -9.179 1.00 98.44 125 THR A CA 1
ATOM 1005 C C . THR A 1 125 ? -2.411 -4.442 -10.200 1.00 98.44 125 THR A C 1
ATOM 1007 O O . THR A 1 125 ? -2.464 -4.174 -11.398 1.00 98.44 125 THR A O 1
ATOM 1010 N N . ALA A 1 126 ? -1.846 -5.563 -9.746 1.00 98.00 126 ALA A N 1
ATOM 1011 C CA . ALA A 1 126 ? -1.195 -6.552 -10.596 1.00 98.00 126 ALA A CA 1
ATOM 1012 C C . ALA A 1 126 ? -2.156 -7.133 -11.644 1.00 98.00 126 ALA A C 1
ATOM 1014 O O . ALA A 1 126 ? -1.795 -7.229 -12.815 1.00 98.00 126 ALA A O 1
ATOM 1015 N N . LEU A 1 127 ? -3.391 -7.469 -11.259 1.00 98.25 127 LEU A N 1
ATOM 1016 C CA . LEU A 1 127 ? -4.408 -7.989 -12.179 1.00 98.25 127 LEU A CA 1
ATOM 1017 C C . LEU A 1 127 ? -4.772 -6.976 -13.272 1.00 98.25 127 LEU A C 1
ATOM 1019 O O . LEU A 1 127 ? -4.814 -7.334 -14.447 1.00 98.25 127 LEU A O 1
ATOM 1023 N N . LEU A 1 128 ? -4.984 -5.710 -12.902 1.00 97.81 128 LEU A N 1
ATOM 1024 C CA . LEU A 1 128 ? -5.301 -4.641 -13.853 1.00 97.81 128 LEU A CA 1
ATOM 1025 C C . LEU A 1 128 ? -4.142 -4.324 -14.814 1.00 97.81 128 LEU A C 1
ATOM 1027 O O . LEU A 1 128 ? -4.396 -3.892 -15.935 1.00 97.81 128 LEU A O 1
ATOM 1031 N N . ILE A 1 129 ? -2.891 -4.545 -14.397 1.00 97.38 129 ILE A N 1
ATOM 1032 C CA . ILE A 1 129 ? -1.700 -4.373 -15.247 1.00 97.38 129 ILE A CA 1
ATOM 1033 C C . ILE A 1 129 ? -1.505 -5.572 -16.182 1.00 97.38 129 ILE A C 1
ATOM 1035 O O . ILE A 1 129 ? -1.206 -5.401 -17.361 1.00 97.38 129 ILE A O 1
ATOM 1039 N N . THR A 1 130 ? -1.637 -6.791 -15.661 1.00 97.06 130 THR A N 1
ATOM 1040 C CA . THR A 1 130 ? -1.178 -8.008 -16.352 1.00 97.06 130 THR A CA 1
ATOM 1041 C C . THR A 1 130 ? -2.250 -8.703 -17.186 1.00 97.06 130 THR A C 1
ATOM 1043 O O . THR A 1 130 ? -1.903 -9.501 -18.055 1.00 97.06 130 THR A O 1
ATOM 1046 N N . LEU A 1 131 ? -3.536 -8.402 -16.973 1.00 96.31 131 LEU A N 1
ATOM 1047 C CA . LEU A 1 131 ? -4.653 -9.057 -17.665 1.00 96.31 131 LEU A CA 1
ATOM 1048 C C . LEU A 1 131 ? -5.525 -8.065 -18.460 1.00 96.31 131 LEU A C 1
ATOM 1050 O O . LEU A 1 131 ? -6.727 -7.971 -18.207 1.00 96.31 131 LEU A O 1
ATOM 1054 N N . PRO A 1 132 ? -4.983 -7.350 -19.467 1.00 91.25 132 PRO A N 1
ATOM 1055 C CA . PRO A 1 132 ? -5.733 -6.326 -20.205 1.00 91.25 132 PRO A CA 1
ATOM 1056 C C . PRO A 1 132 ? -6.936 -6.876 -20.992 1.00 91.25 132 PRO A C 1
ATOM 1058 O O . PRO A 1 132 ? -7.864 -6.130 -21.288 1.00 91.25 132 PRO A O 1
ATOM 1061 N N . GLY A 1 133 ? -6.930 -8.169 -21.337 1.00 92.38 133 GLY A N 1
ATOM 1062 C CA . GLY A 1 133 ? -8.028 -8.832 -22.052 1.00 92.38 133 GLY A CA 1
ATOM 1063 C C . GLY A 1 133 ? -9.103 -9.445 -21.151 1.00 92.38 133 GLY A C 1
ATOM 1064 O O . GLY A 1 133 ? -10.096 -9.958 -21.662 1.00 92.38 133 GLY A O 1
ATOM 1065 N N . PHE A 1 134 ? -8.921 -9.437 -19.827 1.00 97.44 134 PHE A N 1
ATOM 1066 C CA . PHE A 1 134 ? -9.940 -9.950 -18.917 1.00 97.44 134 PHE A CA 1
ATOM 1067 C C . PHE A 1 134 ? -11.102 -8.946 -18.818 1.00 97.44 134 PHE A C 1
ATOM 1069 O O . PHE A 1 134 ? -10.853 -7.745 -18.678 1.00 97.44 134 PHE A O 1
ATOM 1076 N N . PRO A 1 135 ? -12.370 -9.396 -18.859 1.00 97.12 135 PRO A N 1
ATOM 1077 C CA . PRO A 1 135 ? -13.531 -8.511 -18.835 1.00 97.12 135 PRO A CA 1
ATOM 1078 C C . PRO A 1 135 ? -13.816 -8.007 -17.411 1.00 97.12 135 PRO A C 1
ATOM 1080 O O . PRO A 1 135 ? -14.843 -8.326 -16.811 1.00 97.12 135 PRO A O 1
ATOM 1083 N N . PHE A 1 136 ? -12.894 -7.227 -16.842 1.00 97.88 136 PHE A N 1
ATOM 1084 C CA . PHE A 1 136 ? -13.140 -6.530 -15.585 1.00 97.88 136 PHE A CA 1
ATOM 1085 C C . PHE A 1 136 ? -14.353 -5.606 -15.732 1.00 97.88 136 PHE A C 1
ATOM 1087 O O . PHE A 1 136 ? -14.626 -5.051 -16.799 1.00 97.88 136 PHE A O 1
ATOM 1094 N N . VAL A 1 137 ? -15.063 -5.388 -14.624 1.00 98.31 137 VAL A N 1
ATOM 1095 C CA . VAL A 1 137 ? -15.945 -4.221 -14.531 1.00 98.31 137 VAL A CA 1
ATOM 1096 C C . VAL A 1 137 ? -15.120 -2.940 -14.705 1.00 98.31 137 VAL A C 1
ATOM 1098 O O . VAL A 1 137 ? -13.891 -2.968 -14.649 1.00 98.31 137 VAL A O 1
ATOM 1101 N N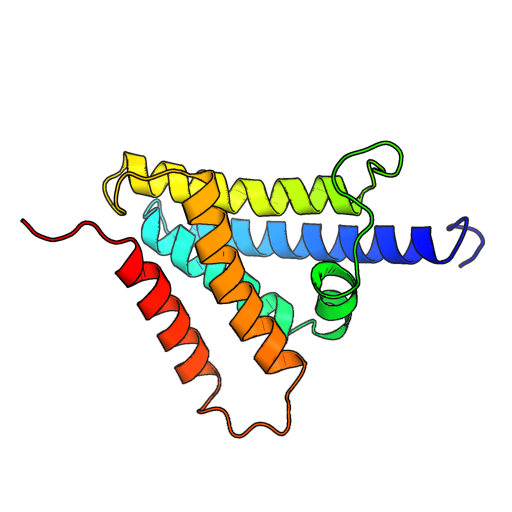 . GLU A 1 138 ? -15.798 -1.807 -14.887 1.00 97.56 138 GLU A N 1
ATOM 1102 C CA . GLU A 1 138 ? -15.136 -0.505 -14.992 1.00 97.56 138 GLU A CA 1
ATOM 1103 C C . GLU A 1 138 ? -14.104 -0.311 -13.857 1.00 97.56 138 GLU A C 1
ATOM 1105 O O . GLU A 1 138 ? -14.339 -0.669 -12.696 1.00 97.56 138 GLU A O 1
ATOM 1110 N N . ARG A 1 139 ? -12.927 0.190 -14.239 1.00 96.56 139 ARG A N 1
ATOM 1111 C CA . ARG A 1 139 ? -11.713 0.228 -13.421 1.00 96.56 139 ARG A CA 1
ATOM 1112 C C . ARG A 1 139 ? -11.941 0.934 -12.088 1.00 96.56 139 ARG A C 1
ATOM 1114 O O . ARG A 1 139 ? -11.595 0.384 -11.043 1.00 96.56 139 ARG A O 1
ATOM 1121 N N . GLU A 1 140 ? -12.545 2.116 -12.112 1.00 97.38 140 GLU A N 1
ATOM 1122 C CA . GLU A 1 140 ? -12.799 2.914 -10.912 1.00 97.38 140 GLU A CA 1
ATOM 1123 C C . GLU A 1 140 ? -13.777 2.231 -9.965 1.00 97.38 140 GLU A C 1
ATOM 1125 O O . GLU A 1 140 ? -13.587 2.240 -8.742 1.00 97.38 140 GLU A O 1
ATOM 1130 N N . ARG A 1 141 ? -14.794 1.565 -10.522 1.00 98.25 141 ARG A N 1
ATOM 1131 C CA . ARG A 1 141 ? -15.725 0.741 -9.746 1.00 98.25 141 ARG A CA 1
ATOM 1132 C C . ARG A 1 141 ? -15.016 -0.421 -9.057 1.00 98.25 141 ARG A C 1
ATOM 1134 O O . ARG A 1 141 ? -15.308 -0.674 -7.886 1.00 98.25 141 ARG A O 1
ATOM 1141 N N . LEU A 1 142 ? -14.101 -1.112 -9.741 1.00 98.38 142 LEU A N 1
ATOM 1142 C CA . LEU A 1 142 ? -13.346 -2.220 -9.149 1.00 98.38 142 LEU A CA 1
ATOM 1143 C C . LEU A 1 142 ? -12.431 -1.731 -8.021 1.00 98.38 142 LEU A C 1
ATOM 1145 O O . LEU A 1 142 ? -12.495 -2.267 -6.917 1.00 98.38 142 LEU A O 1
ATOM 1149 N N . ILE A 1 143 ? -11.640 -0.683 -8.266 1.00 98.31 143 ILE A N 1
ATOM 1150 C CA . ILE A 1 143 ? -10.723 -0.103 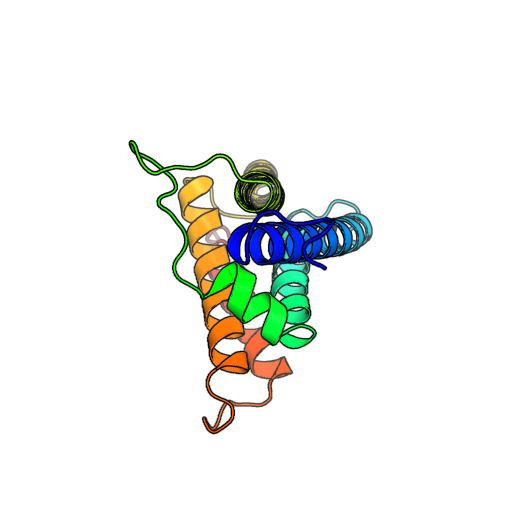-7.270 1.00 98.31 143 ILE A CA 1
ATOM 1151 C C . ILE A 1 143 ? -11.499 0.351 -6.030 1.00 98.31 143 ILE A C 1
ATOM 1153 O O . ILE A 1 143 ? -11.158 -0.021 -4.904 1.00 98.31 143 ILE A O 1
ATOM 1157 N N . SER A 1 144 ? -12.587 1.099 -6.232 1.00 98.25 144 SER A N 1
ATOM 1158 C CA . SER A 1 144 ? -13.429 1.599 -5.142 1.00 98.25 144 SER A CA 1
ATOM 1159 C C . SER A 1 144 ? -14.026 0.463 -4.313 1.00 98.25 144 SER A C 1
ATOM 1161 O O . SER A 1 144 ? -13.998 0.520 -3.082 1.00 98.25 144 SER A O 1
ATOM 1163 N N . ARG A 1 145 ? -14.526 -0.592 -4.973 1.00 98.38 145 ARG A N 1
ATOM 1164 C CA . ARG A 1 145 ? -15.100 -1.765 -4.302 1.00 98.38 145 ARG A CA 1
ATOM 1165 C C . ARG A 1 145 ? -14.043 -2.543 -3.520 1.00 98.38 145 ARG A C 1
ATOM 1167 O O . ARG A 1 145 ? -14.320 -2.932 -2.388 1.00 98.38 145 ARG A O 1
ATOM 1174 N N . THR A 1 146 ? -12.850 -2.741 -4.077 1.00 98.62 146 THR A N 1
ATOM 1175 C CA . THR A 1 146 ? -11.740 -3.408 -3.380 1.00 98.62 146 THR A CA 1
ATOM 1176 C C . THR A 1 146 ? -11.358 -2.650 -2.112 1.00 98.62 146 THR A C 1
ATOM 1178 O O . THR A 1 146 ? -11.314 -3.244 -1.037 1.00 98.62 146 THR A O 1
ATOM 1181 N N . LEU A 1 147 ? -11.166 -1.329 -2.197 1.00 98.38 147 LEU A N 1
ATOM 1182 C CA . LEU A 1 147 ? -10.849 -0.500 -1.029 1.00 98.38 147 LEU A CA 1
ATOM 1183 C C . LEU A 1 147 ? -11.964 -0.533 0.025 1.00 98.38 147 LEU A C 1
ATOM 1185 O O . LEU A 1 147 ? -11.676 -0.587 1.218 1.00 98.38 147 LEU A O 1
ATOM 1189 N N . GLU A 1 148 ? -13.232 -0.510 -0.392 1.00 97.75 148 GLU A N 1
ATOM 1190 C CA . GLU A 1 148 ? -14.376 -0.627 0.519 1.00 97.75 148 GLU A CA 1
ATOM 1191 C C . GLU A 1 148 ? -14.370 -1.963 1.270 1.00 97.75 148 GLU A C 1
ATOM 1193 O O . GLU A 1 148 ? -14.534 -1.967 2.490 1.00 97.75 148 GLU A O 1
ATOM 1198 N N . ILE A 1 149 ? -14.154 -3.079 0.566 1.00 98.25 149 ILE A N 1
ATOM 1199 C CA . ILE A 1 149 ? -14.099 -4.422 1.160 1.00 98.25 149 ILE A CA 1
ATOM 1200 C C . ILE A 1 149 ? -12.954 -4.511 2.171 1.00 98.25 149 ILE A C 1
ATOM 1202 O O . ILE A 1 149 ? -13.186 -4.924 3.306 1.00 98.25 149 ILE A O 1
ATOM 1206 N N . LEU A 1 150 ? -11.751 -4.068 1.791 1.00 97.94 150 LEU A N 1
ATOM 1207 C CA . LEU A 1 150 ? -10.574 -4.091 2.663 1.00 97.94 150 LEU A CA 1
ATOM 1208 C C . LEU A 1 150 ? -10.790 -3.248 3.925 1.00 97.94 150 LEU A C 1
ATOM 1210 O O . LEU A 1 150 ? -10.605 -3.736 5.037 1.00 97.94 150 LEU A O 1
ATOM 1214 N N . VAL A 1 151 ? -11.255 -2.003 3.771 1.00 96.19 151 VAL A N 1
ATOM 1215 C CA . VAL A 1 151 ? -11.522 -1.107 4.908 1.00 96.19 151 VAL A CA 1
ATOM 1216 C C . VAL A 1 151 ? -12.638 -1.653 5.795 1.00 96.19 151 VAL A C 1
ATOM 1218 O O . VAL A 1 151 ? -12.535 -1.581 7.016 1.00 96.19 151 VAL A O 1
ATOM 1221 N N . ARG A 1 152 ? -13.714 -2.195 5.216 1.00 95.81 152 ARG A N 1
ATOM 1222 C CA . ARG A 1 152 ? -14.819 -2.776 5.989 1.00 95.81 152 ARG A CA 1
ATOM 1223 C C . ARG A 1 152 ? -14.374 -4.013 6.766 1.00 95.81 152 ARG A C 1
ATOM 1225 O O . ARG A 1 152 ? -14.831 -4.178 7.892 1.00 95.81 152 ARG A O 1
ATOM 1232 N N . GLY A 1 153 ? -13.497 -4.835 6.191 1.00 95.56 153 GLY A N 1
ATOM 1233 C CA . GLY A 1 153 ? -12.988 -6.058 6.812 1.00 95.56 153 GLY A CA 1
ATOM 1234 C C . GLY A 1 153 ? -12.199 -5.821 8.099 1.00 95.56 153 GLY A C 1
ATOM 1235 O O . GLY A 1 153 ? -12.211 -6.678 8.971 1.00 95.56 153 GLY A O 1
ATOM 1236 N N . VAL A 1 154 ? -11.580 -4.646 8.248 1.00 95.69 154 VAL A N 1
ATOM 1237 C CA . VAL A 1 154 ? -10.794 -4.286 9.442 1.00 95.69 154 VAL A CA 1
ATOM 1238 C C . VAL A 1 154 ? -11.544 -3.378 10.420 1.00 95.69 154 VAL A C 1
ATOM 1240 O O . VAL A 1 154 ? -11.001 -3.008 11.459 1.00 95.69 154 VAL A O 1
ATOM 1243 N N . ARG A 1 155 ? -12.781 -2.965 10.123 1.00 92.81 155 ARG A N 1
ATOM 1244 C CA . ARG A 1 155 ? -13.542 -2.091 11.030 1.00 92.81 155 ARG A CA 1
ATOM 1245 C C . ARG A 1 155 ? -13.917 -2.822 12.323 1.00 92.81 155 ARG A C 1
ATOM 1247 O O . ARG A 1 155 ? -14.173 -4.023 12.283 1.00 92.81 155 ARG A O 1
ATOM 1254 N N . PRO A 1 156 ? -14.035 -2.106 13.456 1.00 89.00 156 PRO A N 1
ATOM 1255 C CA . PRO A 1 156 ? -14.576 -2.692 14.672 1.00 89.00 156 PRO A CA 1
ATOM 1256 C C . PRO A 1 156 ? -15.980 -3.239 14.399 1.00 89.00 156 PRO A C 1
ATOM 1258 O O . PRO A 1 156 ? -16.804 -2.562 13.775 1.00 89.00 156 PRO A O 1
ATOM 1261 N N . HIS A 1 157 ? -16.265 -4.451 14.869 1.00 83.25 157 HIS A N 1
ATOM 1262 C CA . HIS A 1 157 ? -17.636 -4.943 14.893 1.00 83.25 157 HIS A CA 1
ATOM 1263 C C . HIS A 1 157 ? -18.453 -4.047 15.832 1.00 83.25 157 HIS A C 1
ATOM 1265 O O . HIS A 1 157 ? -18.008 -3.734 16.939 1.00 83.25 157 HIS A O 1
ATOM 1271 N N . GLY A 1 158 ? -19.620 -3.593 15.370 1.00 72.62 158 GLY A N 1
ATOM 1272 C CA . GLY A 1 158 ? -20.571 -2.914 16.246 1.00 72.62 158 GLY A CA 1
ATOM 1273 C C . GLY A 1 158 ? -20.904 -3.829 17.422 1.00 72.62 158 GLY A C 1
ATOM 1274 O O . GLY A 1 158 ? -21.078 -5.031 17.218 1.00 72.62 158 GLY A O 1
ATOM 1275 N N . LYS A 1 159 ? -20.924 -3.271 18.636 1.00 45.06 159 LYS A N 1
ATOM 1276 C CA . LYS A 1 159 ? -21.578 -3.936 19.765 1.00 45.06 159 LYS A CA 1
ATOM 1277 C C . LYS A 1 159 ? -23.071 -4.058 19.494 1.00 45.06 159 LYS A C 1
ATOM 1279 O O . LYS A 1 159 ? -23.617 -3.104 18.895 1.00 45.06 159 LYS A O 1
#

Radius of gyration: 16.93 Å; chains: 1; bounding box: 52×32×42 Å

pLDDT: mean 88.65, std 11.6, range [44.94, 98.62]

Secondary structure (DSSP, 8-state):
-TTT-SSHHHHHHHHHHHHHHHHHHHHHHHHHHTTT-HHHHHHHHHHHHHHHHHHSHHHHIIIIIS-PPPSSSTT----HHHHHHHHHHHHHHHHHHHHHHTTSS----HHHHHHHHHHHHHHHHHHHHH-TTS-PSPHHHHHHHHHHHHHHHTSPPP-

Sequence (159 aa):
IYTYFKDKDEILDCLCEETFLKLHVDKLAAAHQMKGDALQALKKGMETYIRFGLEHPEHYIVTFMLRAAPYHGPHARETRKAKTGQQCFDDMRNLVRRCMEEGKIMKADVEETSQALWAGIHGVTALLITLPGFPFVERERLISRTLEILVRGVRPHGK

Foldseek 3Di:
DCVVDVDPVRVLLVLLLVLLVVLQVQLVVQLVVVVPPLLSSLLSSLLSVLVSCVVPVVSCCSNPVPDDFDCDDPGHDPTSNNVSVVVSLVVNLVSQVSCCVVLFFPDDDSVVLSVVSCVLSSVLSCCVSPPVPDPDDDSVVVSVVSSVVSSVVGGDDDD